Protein AF-A0A2N0TRP2-F1 (afdb_monomer_lite)

Radius of gyration: 25.18 Å; chains: 1; bounding box: 35×57×45 Å

Sequence (76 aa):
MKLTEDIKKRIDNYFDNISAQELYETAISKYGFKENIDIDLDNQSFSKVGQNVYSSNLDNRIDLDKMDHNTTPLAA

Structure (mmCIF, N/CA/C/O backbone):
data_AF-A0A2N0TRP2-F1
#
_entry.id   AF-A0A2N0TRP2-F1
#
loop_
_atom_site.group_PDB
_atom_site.id
_atom_site.type_symbol
_atom_site.label_atom_id
_atom_site.label_alt_id
_atom_site.label_comp_id
_atom_site.label_asym_id
_atom_site.label_entity_id
_atom_site.label_seq_id
_atom_site.pdbx_PDB_ins_code
_atom_site.Cartn_x
_atom_site.Cartn_y
_atom_site.Cartn_z
_atom_site.occupancy
_atom_site.B_iso_or_equiv
_atom_site.auth_seq_id
_atom_site.auth_comp_id
_atom_site.auth_asym_id
_atom_site.auth_atom_id
_atom_site.pdbx_PDB_model_num
ATOM 1 N N . MET A 1 1 ? -17.928 -6.652 3.683 1.00 71.25 1 MET A N 1
ATOM 2 C CA . MET A 1 1 ? -17.636 -6.101 5.025 1.00 71.25 1 MET A CA 1
ATOM 3 C C . MET A 1 1 ? -17.353 -4.616 4.851 1.00 71.25 1 MET A C 1
ATOM 5 O O . MET A 1 1 ? -16.565 -4.289 3.975 1.00 71.25 1 MET A O 1
ATOM 9 N N . LYS A 1 2 ? -18.046 -3.717 5.560 1.00 83.12 2 LYS A N 1
ATOM 10 C CA . LYS A 1 2 ? -17.761 -2.273 5.466 1.00 83.12 2 LYS A CA 1
ATOM 11 C C . LYS A 1 2 ? -16.620 -1.935 6.425 1.00 83.12 2 LYS A C 1
ATOM 13 O O . LYS A 1 2 ? -16.634 -2.409 7.558 1.00 83.12 2 LYS A O 1
ATOM 18 N N . LEU A 1 3 ? -15.653 -1.143 5.970 1.00 86.25 3 LEU A N 1
ATOM 19 C CA . LEU A 1 3 ? -14.612 -0.592 6.838 1.00 86.25 3 LEU A CA 1
ATOM 20 C C . LEU A 1 3 ? -15.263 0.418 7.787 1.00 86.25 3 LEU A C 1
ATOM 22 O O . LEU A 1 3 ? -15.899 1.367 7.325 1.00 86.25 3 LEU A O 1
ATOM 26 N N . THR A 1 4 ? -15.135 0.197 9.094 1.00 94.50 4 THR A N 1
ATOM 27 C CA . THR A 1 4 ? -15.542 1.184 10.099 1.00 94.50 4 THR A CA 1
ATOM 28 C C . THR A 1 4 ? -14.551 2.346 10.110 1.00 94.50 4 THR A C 1
ATOM 30 O O . THR A 1 4 ? -13.394 2.186 9.713 1.00 94.50 4 THR A O 1
ATOM 33 N N . GLU A 1 5 ? -14.986 3.515 10.578 1.00 93.75 5 GLU A N 1
ATOM 34 C CA . GLU A 1 5 ? -14.123 4.701 10.680 1.00 93.75 5 GLU A CA 1
ATOM 35 C C . GLU A 1 5 ? -12.874 4.442 11.535 1.00 93.75 5 GLU A C 1
ATOM 37 O O . GLU A 1 5 ? -11.786 4.901 11.200 1.00 93.75 5 GLU A O 1
ATOM 42 N N . ASP A 1 6 ? -12.989 3.620 12.579 1.00 93.56 6 ASP A N 1
ATOM 43 C CA . ASP A 1 6 ? -11.846 3.241 13.415 1.00 93.56 6 ASP A CA 1
ATOM 44 C C . ASP A 1 6 ? -10.813 2.402 12.659 1.00 93.56 6 ASP A C 1
ATOM 46 O O . ASP A 1 6 ? -9.609 2.561 12.856 1.00 93.56 6 ASP A O 1
ATOM 50 N N . ILE A 1 7 ? -11.265 1.508 11.773 1.00 93.94 7 ILE A N 1
ATOM 51 C CA . ILE A 1 7 ? -10.357 0.698 10.954 1.00 93.94 7 ILE A CA 1
ATOM 52 C C . ILE A 1 7 ? -9.637 1.594 9.944 1.00 93.94 7 ILE A C 1
ATOM 54 O O . ILE A 1 7 ? -8.430 1.445 9.778 1.00 93.94 7 ILE A O 1
ATOM 58 N N . LYS A 1 8 ? -10.342 2.550 9.325 1.00 94.38 8 LYS A N 1
ATOM 59 C CA . LYS A 1 8 ? -9.734 3.513 8.393 1.00 94.38 8 LYS A CA 1
ATOM 60 C C . LYS A 1 8 ? -8.644 4.335 9.072 1.00 94.38 8 LYS A C 1
ATOM 62 O O . LYS A 1 8 ? -7.506 4.298 8.630 1.00 94.38 8 LYS A O 1
ATOM 67 N N . LYS A 1 9 ? -8.949 4.939 10.226 1.00 96.25 9 LYS A N 1
ATOM 68 C CA . LYS A 1 9 ? -7.968 5.722 10.997 1.00 96.25 9 LYS A CA 1
ATOM 69 C C . LYS A 1 9 ? -6.723 4.924 11.366 1.00 96.25 9 LYS A C 1
ATOM 71 O O . LYS A 1 9 ? -5.624 5.464 11.371 1.00 96.25 9 LYS A O 1
ATOM 76 N N . ARG A 1 10 ? -6.878 3.638 11.697 1.00 95.88 10 ARG A N 1
ATOM 77 C CA . ARG A 1 10 ? -5.735 2.763 12.003 1.00 95.88 10 ARG A CA 1
ATOM 78 C C . ARG A 1 10 ? -4.882 2.471 10.774 1.00 95.88 10 ARG A C 1
ATOM 80 O O . ARG A 1 10 ? -3.673 2.340 10.925 1.00 95.88 10 ARG A O 1
ATOM 87 N N . ILE A 1 11 ? -5.503 2.344 9.604 1.00 94.00 11 ILE A N 1
ATOM 88 C CA . ILE A 1 11 ? -4.801 2.161 8.332 1.00 94.00 11 ILE A CA 1
ATOM 89 C C . ILE A 1 11 ? -4.030 3.435 7.984 1.00 94.00 11 ILE A C 1
ATOM 91 O O . ILE A 1 11 ? -2.827 3.352 7.761 1.00 94.00 11 ILE A O 1
ATOM 95 N N . ASP A 1 12 ? -4.688 4.593 8.022 1.00 95.38 12 ASP A N 1
ATOM 96 C CA . ASP A 1 12 ? -4.064 5.880 7.696 1.00 95.38 12 ASP A CA 1
ATOM 97 C C . ASP A 1 12 ? -2.871 6.148 8.624 1.00 95.38 12 ASP A C 1
ATOM 99 O O . ASP A 1 12 ? -1.748 6.324 8.165 1.00 95.38 12 ASP A O 1
ATOM 103 N N . ASN A 1 13 ? -3.067 5.998 9.939 1.00 97.06 13 ASN A N 1
ATOM 104 C CA . ASN A 1 13 ? -1.994 6.172 10.916 1.00 97.06 13 ASN A CA 1
ATOM 105 C C . ASN A 1 13 ? -0.837 5.173 10.735 1.00 97.06 13 ASN A C 1
ATOM 107 O O . ASN A 1 13 ? 0.294 5.473 11.098 1.00 97.06 13 ASN A O 1
ATOM 111 N N . TYR A 1 14 ? -1.085 3.970 10.215 1.00 95.44 14 TYR A N 1
ATOM 112 C CA . TYR A 1 14 ? 0.001 3.037 9.915 1.00 95.44 14 TYR A CA 1
ATOM 113 C C . TYR A 1 14 ? 0.844 3.530 8.733 1.00 95.44 14 TYR A C 1
ATOM 115 O O . TYR A 1 14 ? 2.070 3.524 8.822 1.00 95.44 14 TYR A O 1
ATOM 123 N N . PHE A 1 15 ? 0.203 3.986 7.654 1.00 94.69 15 PHE A N 1
ATOM 124 C CA . PHE A 1 15 ? 0.905 4.451 6.457 1.00 94.69 15 PHE A CA 1
ATOM 125 C C . PHE A 1 15 ? 1.561 5.827 6.628 1.00 94.69 15 PHE A C 1
ATOM 127 O O . PHE A 1 15 ? 2.593 6.066 6.011 1.00 94.69 15 PHE A O 1
ATOM 134 N N . ASP A 1 16 ? 1.036 6.681 7.508 1.00 96.56 16 ASP A N 1
ATOM 135 C CA . ASP A 1 16 ? 1.641 7.981 7.831 1.00 96.56 16 ASP A CA 1
ATOM 136 C C . ASP A 1 16 ? 2.952 7.859 8.629 1.00 96.56 16 ASP A C 1
ATOM 138 O O . ASP A 1 16 ? 3.781 8.767 8.599 1.00 96.56 16 ASP A O 1
ATOM 142 N N . ASN A 1 17 ? 3.149 6.753 9.359 1.00 97.06 17 ASN A N 1
ATOM 143 C CA . ASN A 1 17 ? 4.283 6.578 10.276 1.00 97.06 17 ASN A CA 1
ATOM 144 C C . ASN A 1 17 ? 5.321 5.546 9.813 1.00 97.06 17 ASN A C 1
ATOM 146 O O . ASN A 1 17 ? 6.358 5.412 10.461 1.00 97.06 17 ASN A O 1
ATOM 150 N N . ILE A 1 18 ? 5.060 4.793 8.743 1.00 96.69 18 ILE A N 1
ATOM 151 C CA . ILE A 1 18 ? 5.997 3.784 8.239 1.00 96.69 18 ILE A CA 1
ATOM 152 C C . ILE A 1 18 ? 6.977 4.398 7.237 1.00 96.69 18 ILE A C 1
ATOM 154 O O . ILE A 1 18 ? 6.591 5.161 6.351 1.00 96.69 18 ILE A O 1
ATOM 158 N N . SER A 1 19 ? 8.257 4.046 7.342 1.00 96.19 19 SER A N 1
ATOM 159 C CA . SER A 1 19 ? 9.234 4.439 6.328 1.00 96.19 19 SER A CA 1
ATOM 160 C C . SER A 1 19 ? 9.083 3.614 5.045 1.00 96.19 19 SER A C 1
ATOM 162 O O . SER A 1 19 ? 8.590 2.484 5.045 1.00 96.19 19 SER A O 1
ATOM 164 N N . ALA A 1 20 ? 9.578 4.153 3.928 1.00 92.94 20 ALA A N 1
ATOM 165 C CA . ALA A 1 20 ? 9.602 3.425 2.659 1.00 92.94 20 ALA A CA 1
ATOM 166 C C . ALA A 1 20 ? 10.379 2.098 2.762 1.00 92.94 20 ALA A C 1
ATOM 168 O O . ALA A 1 20 ? 9.975 1.099 2.168 1.00 92.94 20 ALA A O 1
ATOM 169 N N . GLN A 1 21 ? 11.461 2.076 3.550 1.00 92.50 21 GLN A N 1
ATOM 170 C CA . GLN A 1 21 ? 12.265 0.878 3.780 1.00 92.50 21 GLN A CA 1
ATOM 171 C C . GLN A 1 21 ? 11.476 -0.193 4.544 1.00 92.50 21 GLN A C 1
ATOM 173 O O . GLN A 1 21 ? 11.404 -1.339 4.109 1.00 92.50 21 GLN A O 1
ATOM 178 N N . GLU A 1 22 ? 10.840 0.172 5.655 1.00 92.56 22 GLU A N 1
ATOM 179 C CA . GLU A 1 22 ? 10.058 -0.776 6.458 1.00 92.56 22 GLU A CA 1
ATOM 180 C C . GLU A 1 22 ? 8.849 -1.314 5.686 1.00 92.56 22 GLU A C 1
ATOM 182 O O . GLU A 1 22 ? 8.485 -2.487 5.817 1.00 92.56 22 GLU A O 1
ATOM 187 N N . LEU A 1 23 ? 8.230 -0.472 4.853 1.00 92.38 23 LEU A N 1
ATOM 188 C CA . LEU A 1 23 ? 7.134 -0.885 3.985 1.00 92.38 23 LEU A CA 1
ATOM 189 C C . LEU A 1 23 ? 7.606 -1.908 2.945 1.00 92.38 23 LEU A C 1
ATOM 191 O O . LEU A 1 23 ? 6.936 -2.923 2.744 1.00 92.38 23 LEU A O 1
ATOM 195 N N . TYR A 1 24 ? 8.763 -1.667 2.325 1.00 89.12 24 TYR A N 1
ATOM 196 C CA . TYR A 1 24 ? 9.399 -2.586 1.381 1.00 89.12 24 TYR A CA 1
ATOM 197 C C . TYR A 1 24 ? 9.694 -3.946 2.027 1.00 89.12 24 TYR A C 1
ATOM 199 O O . TYR A 1 24 ? 9.250 -4.988 1.538 1.00 89.12 24 TYR A O 1
ATOM 207 N N . GLU A 1 25 ? 10.360 -3.937 3.182 1.00 89.62 25 GLU A N 1
ATOM 208 C CA . GLU A 1 25 ? 10.679 -5.153 3.931 1.00 89.62 25 GLU A CA 1
ATOM 209 C C . GLU A 1 25 ? 9.410 -5.910 4.347 1.00 89.62 25 GLU A C 1
ATOM 211 O O . GLU A 1 25 ? 9.345 -7.138 4.236 1.00 89.62 25 GLU A O 1
ATOM 216 N N . THR A 1 26 ? 8.363 -5.195 4.771 1.00 90.00 26 THR A N 1
ATOM 217 C CA . THR A 1 26 ? 7.070 -5.787 5.145 1.00 90.00 26 THR A CA 1
ATOM 218 C C . THR A 1 26 ? 6.367 -6.420 3.944 1.00 90.00 26 THR A C 1
ATOM 220 O O . THR A 1 26 ? 5.820 -7.520 4.063 1.00 90.00 26 THR A O 1
ATOM 223 N N . ALA A 1 27 ? 6.374 -5.763 2.782 1.00 87.38 27 ALA A N 1
ATOM 224 C CA . ALA A 1 27 ? 5.769 -6.295 1.565 1.00 87.38 27 ALA A CA 1
ATOM 225 C C . ALA A 1 27 ? 6.401 -7.643 1.182 1.00 87.38 27 ALA A C 1
ATOM 227 O O . ALA A 1 27 ? 5.691 -8.625 0.952 1.00 87.38 27 ALA A O 1
ATOM 228 N N . ILE A 1 28 ? 7.729 -7.727 1.210 1.00 87.62 28 ILE A N 1
ATOM 229 C CA . ILE A 1 28 ? 8.449 -8.948 0.838 1.00 87.62 28 ILE A CA 1
ATOM 230 C C . ILE A 1 28 ? 8.279 -10.037 1.900 1.00 87.62 28 ILE A C 1
ATOM 232 O O . ILE A 1 28 ? 7.872 -11.156 1.587 1.00 87.62 28 ILE A O 1
ATOM 236 N N . SER A 1 29 ? 8.551 -9.713 3.167 1.00 86.38 29 SER A N 1
ATOM 237 C CA . SER A 1 29 ? 8.618 -10.705 4.249 1.00 86.38 29 SER A CA 1
ATOM 238 C C . SER A 1 29 ? 7.255 -11.258 4.662 1.00 86.38 29 SER A C 1
ATOM 240 O O . SER A 1 29 ? 7.130 -12.450 4.941 1.00 86.38 29 SER A O 1
ATOM 242 N N . LYS A 1 30 ? 6.225 -10.407 4.715 1.00 87.38 30 LYS A N 1
ATOM 243 C CA . LYS A 1 30 ? 4.917 -10.767 5.280 1.00 87.38 30 LYS A CA 1
ATOM 244 C C . LYS A 1 30 ? 3.888 -11.111 4.217 1.00 87.38 30 LYS A C 1
ATOM 246 O O . LYS A 1 30 ? 3.072 -12.006 4.423 1.00 87.38 30 LYS A O 1
ATOM 251 N N . TYR A 1 31 ? 3.904 -10.384 3.107 1.00 84.81 31 TYR A N 1
ATOM 252 C CA . TYR A 1 31 ? 2.903 -10.528 2.050 1.00 84.81 31 TYR A CA 1
ATOM 253 C C . TYR A 1 31 ? 3.434 -11.287 0.831 1.00 84.81 31 TYR A C 1
ATOM 255 O O . TYR A 1 31 ? 2.680 -11.528 -0.108 1.00 84.81 31 TYR A O 1
ATOM 263 N N . GLY A 1 32 ? 4.702 -11.714 0.865 1.00 78.56 32 GLY A N 1
ATOM 264 C CA . GLY A 1 32 ? 5.289 -12.569 -0.160 1.00 78.56 32 GLY A CA 1
ATOM 265 C C . GLY A 1 32 ? 5.409 -11.886 -1.517 1.00 78.56 32 GLY A C 1
ATOM 266 O O . GLY A 1 32 ? 5.437 -12.581 -2.536 1.00 78.56 32 GLY A O 1
ATOM 267 N N . PHE A 1 33 ? 5.463 -10.547 -1.548 1.00 81.62 33 PHE A N 1
ATOM 268 C CA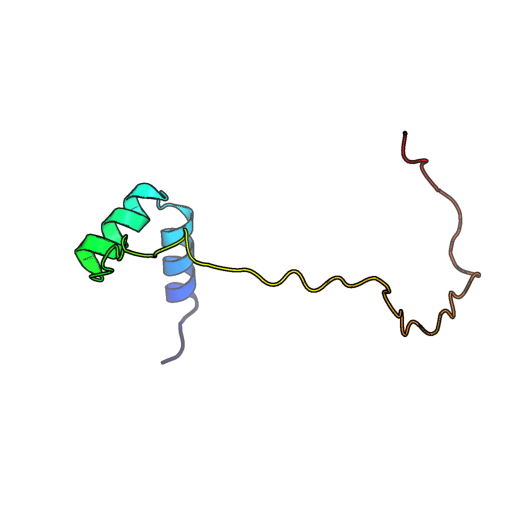 . PHE A 1 33 ? 5.806 -9.830 -2.769 1.00 81.62 33 PHE A CA 1
ATOM 269 C C . PHE A 1 33 ? 7.198 -10.289 -3.192 1.00 81.62 33 PHE A C 1
ATOM 271 O O . PHE A 1 33 ? 8.179 -10.105 -2.475 1.00 81.62 33 PHE A O 1
ATOM 278 N N . LYS A 1 34 ? 7.271 -10.949 -4.344 1.00 77.31 34 LYS A N 1
ATOM 279 C CA . LYS A 1 34 ? 8.545 -11.305 -4.949 1.00 77.31 34 LYS A CA 1
ATOM 280 C C . LYS A 1 34 ? 9.053 -10.077 -5.673 1.00 77.31 34 LYS A C 1
ATOM 282 O O . LYS A 1 34 ? 8.341 -9.513 -6.503 1.00 77.31 34 LYS A O 1
ATOM 287 N N . GLU A 1 35 ? 10.280 -9.694 -5.369 1.00 65.75 35 GLU A N 1
ATOM 288 C CA . GLU A 1 35 ? 11.032 -8.777 -6.204 1.00 65.75 35 GLU A CA 1
ATOM 289 C C . GLU A 1 35 ? 11.296 -9.501 -7.536 1.00 65.75 35 GLU A C 1
ATOM 291 O O . GLU A 1 35 ? 12.261 -10.244 -7.689 1.00 65.75 35 GLU A O 1
ATOM 296 N N . ASN A 1 36 ? 10.373 -9.384 -8.494 1.00 63.09 36 ASN A N 1
ATOM 297 C CA . ASN A 1 36 ? 10.663 -9.730 -9.881 1.00 63.09 36 ASN A CA 1
ATOM 298 C C . ASN A 1 36 ? 11.538 -8.601 -10.426 1.00 63.09 36 ASN A C 1
ATOM 300 O O . ASN A 1 36 ? 11.049 -7.688 -11.078 1.00 63.09 36 ASN A O 1
ATOM 304 N N . ILE A 1 37 ? 12.827 -8.654 -10.098 1.00 60.25 37 ILE A N 1
ATOM 305 C CA . ILE A 1 37 ? 13.877 -7.784 -10.649 1.00 60.25 37 ILE A CA 1
ATOM 306 C C . ILE A 1 37 ? 14.180 -8.107 -12.120 1.00 60.25 37 ILE A C 1
ATOM 308 O O . ILE A 1 37 ? 14.905 -7.366 -12.772 1.00 60.25 37 ILE A O 1
ATOM 312 N N . ASP A 1 38 ? 13.588 -9.174 -12.661 1.00 56.22 38 ASP A N 1
ATOM 313 C CA . ASP A 1 38 ? 13.669 -9.563 -14.072 1.00 56.22 38 ASP A CA 1
ATOM 314 C C . ASP A 1 38 ? 12.600 -8.837 -14.911 1.00 56.22 38 ASP A C 1
ATOM 316 O O . ASP A 1 38 ? 11.780 -9.440 -15.604 1.00 56.22 38 ASP A O 1
ATOM 320 N N . ILE A 1 39 ? 12.534 -7.511 -14.775 1.00 57.06 39 ILE A N 1
ATOM 321 C CA . ILE A 1 39 ? 11.818 -6.665 -15.730 1.00 57.06 39 ILE A CA 1
ATOM 322 C C . ILE A 1 39 ? 12.873 -6.256 -16.750 1.00 57.06 39 ILE A C 1
ATOM 324 O O . ILE A 1 39 ? 13.716 -5.417 -16.445 1.00 57.06 39 ILE A O 1
ATOM 328 N N . ASP A 1 40 ? 12.836 -6.856 -17.941 1.00 55.28 40 ASP A N 1
ATOM 329 C CA . ASP A 1 40 ? 13.680 -6.471 -19.078 1.00 55.28 40 ASP A CA 1
ATOM 330 C C . ASP A 1 40 ? 13.284 -5.056 -19.545 1.00 55.28 40 ASP A C 1
ATOM 332 O O . ASP A 1 40 ? 12.486 -4.863 -20.466 1.00 55.28 40 ASP A O 1
ATOM 336 N N . LEU A 1 41 ? 13.748 -4.045 -18.801 1.00 59.69 41 LEU A N 1
ATOM 337 C CA . LEU A 1 41 ? 13.490 -2.627 -19.054 1.00 59.69 41 LEU A CA 1
ATOM 338 C C . LEU A 1 41 ? 14.159 -2.174 -20.356 1.00 59.69 41 LEU A C 1
ATOM 340 O O . LEU A 1 41 ? 13.664 -1.255 -21.008 1.00 59.69 41 LEU A O 1
ATOM 344 N N . ASP A 1 42 ? 15.247 -2.844 -20.743 1.00 59.16 42 ASP A N 1
ATOM 345 C CA . ASP A 1 42 ? 16.054 -2.521 -21.920 1.00 59.16 42 ASP A CA 1
ATOM 346 C C . ASP A 1 42 ? 15.296 -2.773 -23.235 1.00 59.16 42 ASP A C 1
ATOM 348 O 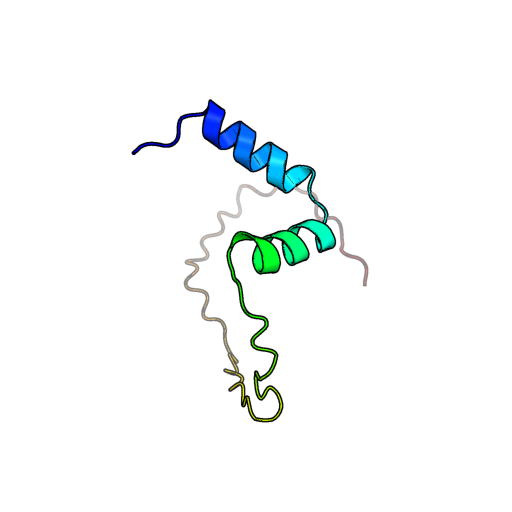O . ASP A 1 42 ? 15.627 -2.183 -24.264 1.00 59.16 42 ASP A O 1
ATOM 352 N N . ASN A 1 43 ? 14.229 -3.579 -23.198 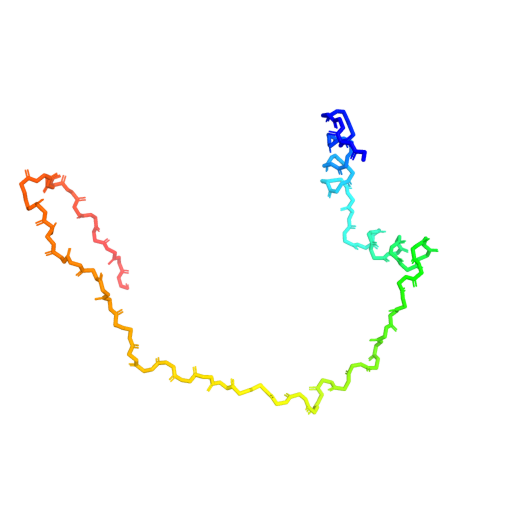1.00 57.03 43 ASN A N 1
ATOM 353 C CA . ASN A 1 43 ? 13.409 -3.924 -24.361 1.00 57.03 43 ASN A CA 1
ATOM 354 C C . ASN A 1 43 ? 11.999 -3.302 -24.340 1.00 57.03 43 ASN A C 1
ATOM 356 O O . ASN A 1 43 ? 11.144 -3.651 -25.160 1.00 57.03 43 ASN A O 1
ATOM 360 N N . GLN A 1 44 ? 11.724 -2.368 -23.421 1.00 58.91 44 GLN A N 1
ATOM 361 C CA . GLN A 1 44 ? 10.439 -1.667 -23.384 1.00 58.91 44 GLN A CA 1
ATOM 362 C C . GLN A 1 44 ? 10.435 -0.472 -24.343 1.00 58.91 44 GLN A C 1
ATOM 364 O O . GLN A 1 44 ? 10.948 0.606 -24.050 1.00 58.91 44 GLN A O 1
ATOM 369 N N . SER A 1 45 ? 9.800 -0.634 -25.507 1.00 69.75 45 SER A N 1
ATOM 370 C CA . SER A 1 45 ? 9.520 0.494 -26.397 1.00 69.75 45 SER A CA 1
ATOM 371 C C . SER A 1 45 ? 8.250 1.224 -25.950 1.00 69.75 45 SER A C 1
ATOM 373 O O . SER A 1 45 ? 7.145 0.695 -26.078 1.00 69.75 45 SER A O 1
ATOM 375 N N . PHE A 1 46 ? 8.384 2.462 -25.481 1.00 70.62 46 PHE A N 1
ATOM 376 C CA . PHE A 1 46 ? 7.241 3.338 -25.225 1.00 70.62 46 PHE A CA 1
ATOM 377 C C . PHE A 1 46 ? 6.937 4.162 -26.478 1.00 70.62 46 PHE A C 1
ATOM 379 O O . PHE A 1 46 ? 7.728 5.010 -26.893 1.00 70.62 46 PHE A O 1
ATOM 386 N N . SER A 1 47 ? 5.778 3.940 -27.098 1.00 70.94 47 SER A N 1
ATOM 387 C CA . SER A 1 47 ? 5.326 4.788 -28.200 1.00 70.94 47 SER A CA 1
ATOM 388 C C . SER A 1 47 ? 4.922 6.161 -27.659 1.00 70.94 47 SER A C 1
ATOM 390 O O . SER A 1 47 ? 3.930 6.285 -26.937 1.00 70.94 47 SER A O 1
ATOM 392 N N . LYS A 1 48 ? 5.663 7.212 -28.019 1.00 66.31 48 LYS A N 1
ATOM 393 C CA . LYS A 1 48 ? 5.272 8.592 -27.719 1.00 66.31 48 LYS A CA 1
ATOM 394 C C . LYS A 1 48 ? 4.116 8.982 -28.640 1.00 66.31 48 LYS A C 1
ATOM 396 O O . LYS A 1 48 ? 4.318 9.199 -29.832 1.00 66.31 48 LYS A O 1
ATOM 401 N N . VAL A 1 49 ? 2.905 9.083 -28.098 1.00 71.69 49 VAL A N 1
ATOM 402 C CA . VAL A 1 49 ? 1.788 9.687 -28.832 1.00 71.69 49 VAL A CA 1
ATOM 403 C C . VAL A 1 49 ? 2.046 11.194 -28.888 1.00 71.69 49 VAL A C 1
ATOM 405 O O . VAL A 1 49 ? 1.927 11.897 -27.888 1.00 71.69 49 VAL A O 1
ATOM 408 N N . GLY A 1 50 ? 2.478 11.688 -30.048 1.00 61.88 50 GLY A N 1
ATOM 409 C CA . GLY A 1 50 ? 2.649 13.117 -30.293 1.00 61.88 50 GLY A CA 1
ATOM 410 C C . GLY A 1 50 ? 1.289 13.789 -30.441 1.00 61.88 50 GLY A C 1
ATOM 411 O O . GLY A 1 50 ? 0.680 13.724 -31.506 1.00 61.88 50 GLY A O 1
ATOM 412 N N . GLN A 1 51 ? 0.798 14.429 -29.382 1.00 64.06 51 GLN A N 1
ATOM 413 C CA . GLN A 1 51 ? -0.383 15.280 -29.474 1.00 64.06 51 GLN A CA 1
ATOM 414 C C . GLN A 1 51 ? 0.040 16.680 -29.930 1.00 64.06 51 GLN A C 1
ATOM 416 O O . GLN A 1 51 ? 0.529 17.481 -29.141 1.00 64.06 51 GLN A O 1
ATOM 421 N N . ASN A 1 52 ? -0.129 16.961 -31.224 1.00 64.75 52 ASN A N 1
ATOM 422 C CA . ASN A 1 52 ? 0.266 18.244 -31.824 1.00 64.75 52 ASN A CA 1
ATOM 423 C C . ASN A 1 52 ? -0.795 19.345 -31.673 1.00 64.75 52 ASN A C 1
ATOM 425 O O . ASN A 1 52 ? -0.499 20.510 -31.922 1.00 64.75 52 ASN A O 1
ATOM 429 N N . VAL A 1 53 ? -2.031 18.996 -31.301 1.00 63.53 53 VAL A N 1
ATOM 430 C CA . VAL A 1 53 ? -3.138 19.953 -31.180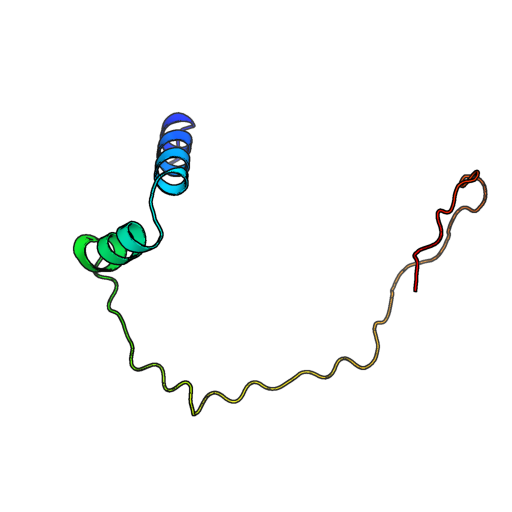 1.00 63.53 53 VAL A CA 1
ATOM 431 C C . VAL A 1 53 ? -4.035 19.557 -30.012 1.00 63.53 53 VAL A C 1
ATOM 433 O O . VAL A 1 53 ? -4.477 18.410 -29.913 1.00 63.53 53 VAL A O 1
ATOM 436 N N . TYR A 1 54 ? -4.323 20.526 -29.146 1.00 64.75 54 TYR A N 1
ATOM 437 C CA . TYR A 1 54 ? -5.384 20.437 -28.150 1.00 64.75 54 TYR A CA 1
ATOM 438 C C . TYR A 1 54 ? -6.626 21.121 -28.720 1.00 64.75 54 TYR A C 1
ATOM 440 O O . TYR A 1 54 ? -6.629 22.333 -28.925 1.00 64.75 54 TYR A O 1
ATOM 448 N N . SER A 1 55 ? -7.680 20.358 -29.001 1.00 59.69 55 SER A N 1
ATOM 449 C CA . SER A 1 55 ? -8.985 20.930 -29.336 1.00 59.69 55 SER A CA 1
ATOM 450 C C . SER A 1 55 ? -9.713 21.250 -28.033 1.00 59.69 55 SER A C 1
ATOM 452 O O . SER A 1 55 ? -10.207 20.348 -27.358 1.00 59.69 55 SER A O 1
ATOM 454 N N . SER A 1 56 ? -9.756 22.523 -27.644 1.00 63.69 56 SER A N 1
ATOM 455 C CA . SER A 1 56 ? -10.624 22.969 -26.559 1.00 63.69 56 SER A CA 1
ATOM 456 C C . SER A 1 56 ? -12.061 23.049 -27.076 1.00 63.69 56 SER A C 1
ATOM 458 O O . SER A 1 56 ? -12.419 23.958 -27.816 1.00 63.69 56 SER A O 1
ATOM 460 N N . ASN A 1 57 ? -12.924 22.126 -26.649 1.00 61.19 57 ASN A N 1
ATOM 461 C CA . ASN A 1 57 ? -14.378 22.290 -26.773 1.00 61.19 57 ASN A CA 1
ATOM 462 C C . ASN A 1 57 ? -14.906 23.222 -25.668 1.00 61.19 57 ASN A C 1
ATOM 464 O O . ASN A 1 57 ? -15.894 22.912 -25.004 1.00 61.19 57 ASN A O 1
ATOM 468 N N . LEU A 1 58 ? -14.210 24.335 -25.417 1.00 55.88 58 LEU A N 1
ATOM 469 C CA . LEU A 1 58 ? -14.725 25.372 -24.537 1.00 55.88 58 LEU A CA 1
ATOM 470 C C . LEU A 1 58 ? -15.539 26.327 -25.402 1.00 55.88 58 LEU A C 1
ATOM 472 O O . LEU A 1 58 ? -14.991 27.080 -26.207 1.00 55.88 58 LEU A O 1
ATOM 476 N N . ASP A 1 59 ? -16.853 26.272 -25.228 1.00 55.22 59 ASP A N 1
ATOM 477 C CA . ASP A 1 59 ? -17.755 27.338 -25.633 1.00 55.22 59 ASP A CA 1
ATOM 478 C C . ASP A 1 59 ? -17.341 28.590 -24.833 1.00 55.22 59 ASP A C 1
ATOM 480 O O . ASP A 1 59 ? -17.714 28.778 -23.674 1.00 55.22 59 ASP A O 1
ATOM 484 N N . ASN A 1 60 ? -16.421 29.375 -25.402 1.00 56.22 60 ASN A N 1
ATOM 485 C CA . ASN A 1 60 ? -15.784 30.535 -24.778 1.00 56.22 60 ASN A CA 1
ATOM 486 C C . ASN A 1 60 ? -16.765 31.712 -24.707 1.00 56.22 60 ASN A C 1
ATOM 488 O O . ASN A 1 60 ? -16.570 32.743 -25.349 1.00 56.22 60 ASN A O 1
ATOM 492 N N . ARG A 1 61 ? -17.818 31.594 -23.899 1.00 56.44 61 ARG A N 1
ATOM 493 C CA . ARG A 1 61 ? -18.547 32.765 -23.402 1.00 56.44 61 ARG A CA 1
ATOM 494 C C . ARG A 1 61 ? -17.966 33.130 -22.045 1.00 56.44 61 ARG A C 1
ATOM 496 O O . ARG A 1 61 ? -18.495 32.768 -21.001 1.00 56.44 61 ARG A O 1
ATOM 503 N N . ILE A 1 62 ? -16.828 33.815 -22.087 1.00 55.62 62 ILE A N 1
ATOM 504 C CA . ILE A 1 62 ? -16.327 34.564 -20.938 1.00 55.62 62 ILE A CA 1
ATOM 505 C C . ILE A 1 62 ? -17.256 35.772 -20.812 1.00 55.62 62 ILE A C 1
ATOM 507 O O . ILE A 1 62 ? -17.271 36.635 -21.688 1.00 55.62 62 ILE A O 1
ATOM 511 N N . ASP A 1 63 ? -18.078 35.786 -19.767 1.00 57.28 63 ASP A N 1
ATOM 512 C CA . ASP A 1 63 ? -18.901 36.939 -19.416 1.00 57.28 63 ASP A CA 1
ATOM 513 C C . ASP A 1 63 ? -17.953 38.037 -18.905 1.00 57.28 63 ASP A C 1
ATOM 515 O O . ASP A 1 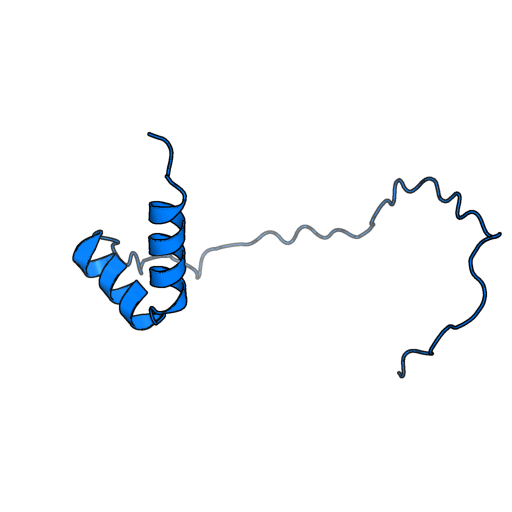63 ? -17.448 37.972 -17.781 1.00 57.28 63 ASP A O 1
ATOM 519 N N . LEU A 1 64 ? -17.609 38.976 -19.793 1.00 55.12 64 LEU A N 1
ATOM 520 C CA . LEU A 1 64 ? -16.576 39.997 -19.577 1.00 55.12 64 LEU A CA 1
ATOM 521 C C . LEU A 1 64 ? -16.957 41.044 -18.512 1.00 55.12 64 LEU A C 1
ATOM 523 O O . LEU A 1 64 ? -16.126 41.876 -18.166 1.00 55.12 64 LEU A O 1
ATOM 527 N N . ASP A 1 65 ? -18.166 40.982 -17.955 1.00 55.78 65 ASP A N 1
ATOM 528 C CA . ASP A 1 65 ? -18.691 41.983 -17.020 1.00 55.78 65 ASP A CA 1
ATOM 529 C C . ASP A 1 65 ? -18.281 41.758 -15.548 1.00 55.78 65 ASP A C 1
ATOM 531 O O . ASP A 1 65 ? -18.802 42.433 -14.660 1.00 55.78 65 ASP A O 1
ATOM 535 N N . LYS A 1 66 ? -17.383 40.804 -15.238 1.00 56.38 66 LYS A N 1
ATOM 536 C CA . LYS A 1 66 ? -17.077 40.432 -13.833 1.00 56.38 66 LYS A CA 1
ATOM 537 C C . LYS A 1 66 ? -15.608 40.347 -13.414 1.00 56.38 66 LYS A C 1
ATOM 539 O O . LYS A 1 66 ? -15.346 39.881 -12.307 1.00 56.38 66 LYS A O 1
ATOM 544 N N . MET A 1 67 ? -14.642 40.786 -14.218 1.00 46.66 67 MET A N 1
ATOM 545 C CA . MET A 1 67 ? -13.238 40.818 -13.776 1.00 46.66 67 MET A CA 1
ATOM 546 C C . MET A 1 67 ? -12.722 42.246 -13.620 1.00 46.66 67 MET A C 1
ATOM 548 O O . MET A 1 67 ? -12.015 42.774 -14.474 1.00 46.66 67 MET A O 1
ATOM 552 N N . ASP A 1 68 ? -13.046 42.838 -12.471 1.00 47.66 68 ASP A N 1
ATOM 553 C CA . ASP A 1 68 ? -12.329 43.990 -11.939 1.00 47.66 68 ASP A CA 1
ATOM 554 C C . ASP A 1 68 ? -10.922 43.574 -11.472 1.00 47.66 68 ASP A C 1
ATOM 556 O O . ASP A 1 68 ? -10.748 42.738 -10.587 1.00 47.66 68 ASP A O 1
ATOM 560 N N . HIS A 1 69 ? -9.927 44.178 -12.124 1.00 51.47 69 HIS A N 1
ATOM 561 C CA . HIS A 1 69 ? -8.607 44.583 -11.634 1.00 51.47 69 HIS A CA 1
ATOM 562 C C . HIS A 1 69 ? -7.931 43.757 -10.518 1.00 51.47 69 HIS A C 1
ATOM 564 O O . HIS A 1 69 ? -8.163 43.976 -9.332 1.00 51.47 69 HIS A O 1
ATOM 570 N N . ASN A 1 70 ? -6.952 42.924 -10.904 1.00 50.41 70 ASN A N 1
ATOM 571 C CA . ASN A 1 70 ? -5.539 43.071 -10.495 1.00 50.41 70 ASN A CA 1
ATOM 572 C C . ASN A 1 70 ? -4.686 41.920 -11.057 1.00 50.41 70 ASN A C 1
ATOM 574 O O . ASN A 1 70 ? -4.528 40.865 -10.448 1.00 50.41 70 ASN A O 1
ATOM 578 N N . THR A 1 71 ? -4.109 42.139 -12.237 1.00 51.44 71 THR A N 1
ATOM 579 C CA . THR A 1 71 ? -3.116 41.251 -12.852 1.00 51.44 71 THR A CA 1
ATOM 580 C C . THR A 1 71 ? -1.722 41.557 -12.308 1.00 51.44 71 THR A C 1
ATOM 582 O O . THR A 1 71 ? -1.119 42.568 -12.672 1.00 51.44 71 THR A O 1
ATOM 585 N N . THR A 1 72 ? -1.186 40.677 -11.465 1.00 64.88 72 THR A N 1
ATOM 586 C CA . THR A 1 72 ? 0.249 40.633 -11.148 1.00 64.88 72 THR A CA 1
ATOM 587 C C . THR A 1 72 ? 1.003 40.069 -12.361 1.00 64.88 72 THR A C 1
ATOM 589 O O . THR A 1 72 ? 0.626 38.995 -12.835 1.00 64.88 72 THR A O 1
ATOM 592 N N . PRO A 1 73 ? 2.043 40.729 -12.899 1.00 57.62 73 PRO A N 1
ATOM 593 C CA . PRO A 1 73 ? 2.808 40.166 -14.006 1.00 57.62 73 PRO A CA 1
ATOM 594 C C . PRO A 1 73 ? 3.718 39.028 -13.517 1.00 57.62 73 PRO A C 1
ATOM 596 O O . PRO A 1 73 ? 4.387 39.146 -12.491 1.00 57.62 73 PRO A O 1
ATOM 599 N N . LEU A 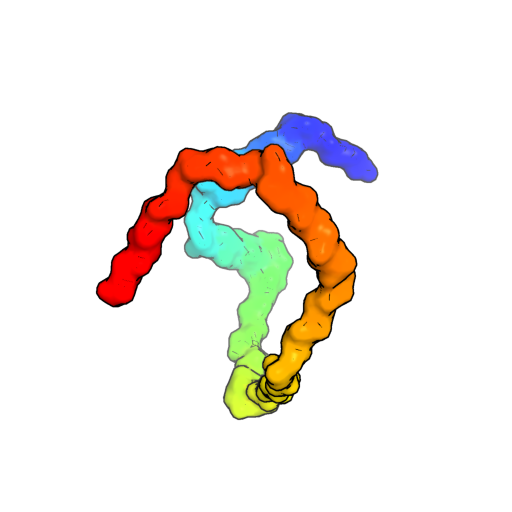1 74 ? 3.746 37.927 -14.270 1.00 50.00 74 LEU A N 1
ATOM 600 C CA . LEU A 1 74 ? 4.721 36.847 -14.112 1.00 50.00 74 LEU A CA 1
ATOM 601 C C . LEU A 1 74 ? 6.071 37.334 -14.664 1.00 50.00 74 LEU A C 1
ATOM 603 O O . LEU A 1 74 ? 6.144 37.756 -15.817 1.00 50.00 74 LEU A O 1
ATOM 607 N N . ALA A 1 75 ? 7.115 37.316 -13.834 1.00 51.84 75 ALA A N 1
ATOM 608 C CA . ALA A 1 75 ? 8.472 37.669 -14.247 1.00 51.84 75 ALA A CA 1
ATOM 609 C C . ALA A 1 75 ? 9.033 36.629 -15.236 1.00 51.84 75 ALA A C 1
ATOM 611 O O . ALA A 1 75 ? 8.800 35.431 -15.064 1.00 51.84 75 ALA A O 1
ATOM 612 N N . ALA A 1 76 ? 9.738 37.123 -16.258 1.00 49.59 76 ALA A N 1
ATOM 613 C CA . ALA A 1 76 ? 10.469 36.339 -17.254 1.00 49.59 76 ALA A CA 1
ATOM 614 C C . ALA A 1 76 ? 11.873 35.961 -16.765 1.00 49.59 76 ALA A C 1
ATOM 616 O O . ALA A 1 76 ? 12.450 36.754 -15.983 1.00 49.59 76 ALA A O 1
#

Organism: NCBI:txid435906

pLDDT: mean 72.99, std 16.94, range [46.66, 97.06]

Secondary structure (DSSP, 8-state):
-PPPHHHHHHHHHHHHH--HHHHHHHHHHHH---------GGG--------------------GGG--S--PPPP-

Foldseek 3Di:
DDQDPVNVVVVVVVVVPDDPVRVVVCCCPPVVPDPCVVPPPVPDDDDDPDPPDDDPPDPPPPVPPPDDDDDDDDDD